Protein AF-A0A1A8ID28-F1 (afdb_monomer)

Foldseek 3Di:
DVVVVVVVVVVVVVVVVVVVVVVVVVVPPVPDDPPPPPPPPPDDPPDPVNVVVVVVCCVPPVPDPVQCVDPPSVVVVPPDPLPADDFPVNVPDPVLVPDDPVVNVVVVVVDDDDDDDPSNVVSCCVQCVVPPVHPCNVRNCPPDCDPVNVVVVVPADPVGHDDD

Secondary structure (DSSP, 8-state):
-HHHHHHHHHHHHHHHHHHHHHHHHT---S------------PPTT-HHHHHHHHHHHHH-TT-HHHHTSTTGGGGTS-----PPP-TTTT--HHHHHS-HHHHHHHHHH--PPPPPHHHHHHHHHHHTTGGGSTHHHHHHTT---HHHHHHHHHS-TTSPPP-

Radius of gyration: 31.82 Å; Cα contacts (8 Å, |Δi|>4): 57; chains: 1; bounding box: 71×74×66 Å

pLDDT: mean 81.67, std 11.26, range [47.94, 94.5]

Structure (mmCIF, N/CA/C/O backbone):
data_AF-A0A1A8ID28-F1
#
_entry.id   AF-A0A1A8ID28-F1
#
loop_
_atom_site.group_PDB
_atom_site.id
_atom_site.type_symbol
_atom_site.label_atom_id
_atom_site.label_alt_id
_atom_site.label_comp_id
_atom_site.label_asym_id
_atom_site.label_entity_id
_atom_site.label_seq_id
_atom_site.pdbx_PDB_ins_code
_atom_site.Cartn_x
_atom_site.Cartn_y
_atom_site.Cartn_z
_atom_site.occupancy
_atom_site.B_iso_or_equiv
_atom_site.auth_seq_id
_atom_site.auth_comp_id
_atom_site.auth_asym_id
_atom_site.auth_atom_id
_atom_site.pdbx_PDB_model_num
ATOM 1 N N . MET A 1 1 ? 44.012 -55.481 8.747 1.00 60.66 1 MET A N 1
ATOM 2 C CA . MET A 1 1 ? 44.288 -54.782 7.467 1.00 60.66 1 MET A CA 1
ATOM 3 C C . MET A 1 1 ? 43.385 -55.210 6.305 1.00 60.66 1 MET A C 1
ATOM 5 O O . MET A 1 1 ? 42.841 -54.332 5.654 1.00 60.66 1 MET A O 1
ATOM 9 N N . VAL A 1 2 ? 43.144 -56.506 6.063 1.00 66.69 2 VAL A N 1
ATOM 10 C CA . VAL A 1 2 ? 42.363 -56.993 4.895 1.00 66.69 2 VAL A CA 1
ATOM 11 C C . VAL A 1 2 ? 40.924 -56.444 4.815 1.00 66.69 2 VAL A C 1
ATOM 13 O O . VAL A 1 2 ? 40.483 -56.016 3.753 1.00 66.69 2 VAL A O 1
ATOM 16 N N . LYS A 1 3 ? 40.202 -56.357 5.943 1.00 66.44 3 LYS A N 1
ATOM 17 C CA . LYS A 1 3 ? 38.827 -55.811 5.979 1.00 66.44 3 LYS A CA 1
ATOM 18 C C . LYS A 1 3 ? 38.744 -54.321 5.612 1.00 66.44 3 LYS A C 1
ATOM 20 O O . LYS A 1 3 ? 37.761 -53.900 5.015 1.00 66.44 3 LYS A O 1
ATOM 25 N N . LEU A 1 4 ? 39.776 -53.536 5.935 1.00 71.00 4 LEU A N 1
ATOM 26 C CA . LEU A 1 4 ? 39.816 -52.101 5.633 1.00 71.00 4 LEU A CA 1
ATOM 27 C C . LEU A 1 4 ? 40.000 -51.861 4.129 1.00 71.00 4 LEU A C 1
ATOM 29 O O . LEU A 1 4 ? 39.306 -51.033 3.549 1.00 71.00 4 LEU A O 1
ATOM 33 N N . LEU A 1 5 ? 40.869 -52.644 3.483 1.00 70.88 5 LEU A N 1
ATOM 34 C CA . LEU A 1 5 ? 41.071 -52.586 2.033 1.00 70.88 5 LEU A CA 1
ATOM 35 C C . LEU A 1 5 ? 39.803 -52.993 1.264 1.00 70.88 5 LEU A C 1
ATOM 37 O O . LEU A 1 5 ? 39.441 -52.329 0.294 1.00 70.88 5 LEU A O 1
ATOM 41 N N . GLN A 1 6 ? 39.071 -54.006 1.742 1.00 74.06 6 GLN A N 1
ATOM 42 C CA . GLN A 1 6 ? 37.797 -54.418 1.141 1.00 74.06 6 GLN A CA 1
ATOM 43 C C . GLN A 1 6 ? 36.710 -53.331 1.258 1.00 74.06 6 GLN A C 1
ATOM 45 O O . GLN A 1 6 ? 35.950 -53.093 0.315 1.00 74.06 6 GLN A O 1
ATOM 50 N N . LEU A 1 7 ? 36.646 -52.630 2.395 1.00 73.81 7 LEU A N 1
ATOM 51 C CA . LEU A 1 7 ? 35.721 -51.508 2.601 1.00 73.81 7 LEU A CA 1
ATOM 52 C C . LEU A 1 7 ? 36.054 -50.311 1.698 1.00 73.81 7 LEU A C 1
ATOM 54 O O . LEU A 1 7 ? 35.156 -49.703 1.120 1.00 73.81 7 LEU A O 1
ATOM 58 N N . ILE A 1 8 ? 37.338 -50.004 1.511 1.00 76.25 8 ILE A N 1
ATOM 59 C CA . ILE A 1 8 ? 37.767 -48.923 0.611 1.00 76.25 8 ILE A CA 1
ATOM 60 C C . ILE A 1 8 ? 37.445 -49.273 -0.850 1.00 76.25 8 ILE A C 1
ATOM 62 O O . ILE A 1 8 ? 36.906 -48.436 -1.577 1.00 76.25 8 ILE A O 1
ATOM 66 N N . ALA A 1 9 ? 37.703 -50.515 -1.272 1.00 73.88 9 ALA A N 1
ATOM 67 C CA . ALA A 1 9 ? 37.413 -50.971 -2.632 1.00 73.88 9 ALA A CA 1
ATOM 68 C C . ALA A 1 9 ? 35.909 -50.913 -2.958 1.00 73.88 9 ALA A C 1
ATOM 70 O O . ALA A 1 9 ? 35.511 -50.415 -4.013 1.00 73.88 9 ALA A O 1
ATOM 71 N N . THR A 1 10 ? 35.059 -51.352 -2.026 1.00 81.12 10 THR A N 1
ATOM 72 C CA . THR A 1 10 ? 33.596 -51.314 -2.196 1.00 81.12 10 THR A CA 1
ATOM 73 C C . THR A 1 10 ? 33.050 -49.884 -2.205 1.00 81.12 10 THR A C 1
ATOM 75 O O . THR A 1 10 ? 32.213 -49.558 -3.052 1.00 81.12 10 THR A O 1
ATOM 78 N N . ALA A 1 11 ? 33.572 -48.996 -1.353 1.00 76.75 11 ALA A N 1
ATOM 79 C CA . ALA A 1 11 ? 33.211 -47.577 -1.357 1.00 76.75 11 ALA A CA 1
ATOM 80 C C . ALA A 1 11 ? 33.608 -46.875 -2.669 1.00 76.75 11 ALA A C 1
ATOM 82 O O . ALA A 1 11 ? 32.845 -46.062 -3.201 1.00 76.75 11 ALA A O 1
ATOM 83 N N . TRP A 1 12 ? 34.774 -47.212 -3.230 1.00 77.25 12 TRP A N 1
ATOM 84 C CA . TRP A 1 12 ? 35.214 -46.679 -4.520 1.00 77.25 12 TRP A CA 1
ATOM 85 C C . TRP A 1 12 ? 34.333 -47.174 -5.674 1.00 77.25 12 TRP A C 1
ATOM 87 O O . TRP A 1 12 ? 33.898 -46.382 -6.515 1.00 77.25 12 TRP A O 1
ATOM 97 N N . GLN A 1 13 ? 33.977 -48.459 -5.670 1.00 79.19 13 GLN A N 1
ATOM 98 C CA . GLN A 1 13 ? 33.095 -49.037 -6.681 1.00 79.19 13 GLN A CA 1
ATOM 99 C C . GLN A 1 13 ? 31.681 -48.434 -6.625 1.00 79.19 13 GLN A C 1
ATOM 101 O O . GLN A 1 13 ? 31.085 -48.168 -7.672 1.00 79.19 13 GLN A O 1
ATOM 106 N N . ALA A 1 14 ? 31.159 -48.152 -5.427 1.00 80.38 14 ALA A N 1
ATOM 107 C CA . ALA A 1 14 ? 29.883 -47.461 -5.247 1.00 80.38 14 ALA A CA 1
ATOM 108 C C . ALA A 1 14 ? 29.930 -46.008 -5.759 1.00 80.38 14 ALA A C 1
ATOM 110 O O . ALA A 1 14 ? 29.038 -45.594 -6.503 1.00 80.38 14 ALA A O 1
ATOM 111 N N . LYS A 1 15 ? 30.997 -45.253 -5.447 1.00 79.12 15 LYS A N 1
ATOM 112 C CA . LYS A 1 15 ? 31.209 -43.892 -5.982 1.00 79.12 15 LYS A CA 1
ATOM 113 C C . LYS A 1 15 ? 31.273 -43.874 -7.510 1.00 79.12 15 LYS A C 1
ATOM 115 O O . LYS A 1 15 ? 30.642 -43.024 -8.132 1.00 79.12 15 LYS A O 1
ATOM 120 N N . SER A 1 16 ? 31.995 -44.819 -8.109 1.00 79.19 16 SER A N 1
ATOM 121 C CA . SER A 1 16 ? 32.148 -44.909 -9.566 1.00 79.19 16 SER A CA 1
ATOM 122 C C . SER A 1 16 ? 30.817 -45.217 -10.266 1.00 79.19 16 SER A C 1
ATOM 124 O O . SER A 1 16 ? 30.461 -44.577 -11.257 1.00 79.19 16 SER A O 1
ATOM 126 N N . LYS A 1 17 ? 30.014 -46.130 -9.697 1.00 80.75 17 LYS A N 1
ATOM 127 C CA . LYS A 1 17 ? 28.665 -46.442 -10.198 1.00 80.75 17 LYS A CA 1
ATOM 128 C C . LYS A 1 17 ? 27.711 -45.250 -10.079 1.00 80.75 17 LYS A C 1
ATOM 130 O O . LYS A 1 17 ? 26.986 -44.981 -11.033 1.00 80.75 17 LYS A O 1
ATOM 135 N N . LYS A 1 18 ? 27.751 -44.511 -8.962 1.00 79.00 18 LYS A N 1
ATOM 136 C CA . LYS A 1 18 ? 26.951 -43.290 -8.777 1.00 79.00 18 LYS A CA 1
ATOM 137 C C . LYS A 1 18 ? 27.320 -42.218 -9.804 1.00 79.00 18 LYS A C 1
ATOM 139 O O . LYS A 1 18 ? 26.438 -41.713 -10.480 1.00 79.00 18 LYS A O 1
ATOM 144 N N . LEU A 1 19 ? 28.613 -41.948 -10.002 1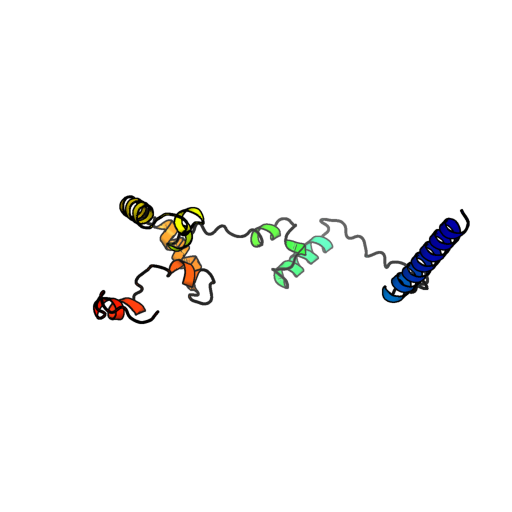.00 75.25 19 LEU A N 1
ATOM 145 C CA . LEU A 1 19 ? 29.076 -40.964 -10.988 1.00 75.25 19 LEU A CA 1
ATOM 146 C C . LEU A 1 19 ? 28.613 -41.314 -12.414 1.00 75.25 19 LEU A C 1
ATOM 148 O O . LEU A 1 19 ? 28.280 -40.433 -13.202 1.00 75.25 19 LEU A O 1
ATOM 152 N N . LYS A 1 20 ? 28.585 -42.609 -12.755 1.00 75.56 20 LYS A N 1
ATOM 153 C CA . LYS A 1 20 ? 28.098 -43.085 -14.056 1.00 75.56 20 LYS A CA 1
ATOM 154 C C . LYS A 1 20 ? 26.581 -42.913 -14.205 1.00 75.56 20 LYS A C 1
ATOM 156 O O . LYS A 1 20 ? 26.132 -42.568 -15.294 1.00 75.56 20 LYS A O 1
ATOM 161 N N . LEU A 1 21 ? 25.818 -43.122 -13.130 1.00 73.38 21 LEU A N 1
ATOM 162 C CA . LEU A 1 21 ? 24.371 -42.904 -13.100 1.00 73.38 21 LEU A CA 1
ATOM 163 C C . LEU A 1 21 ? 24.027 -41.410 -13.178 1.00 73.38 21 LEU A C 1
ATOM 165 O O . LEU A 1 21 ? 23.214 -41.034 -14.013 1.00 73.38 21 LEU A O 1
ATOM 169 N N . ASP A 1 22 ? 24.699 -40.565 -12.391 1.00 74.31 22 ASP A N 1
ATOM 170 C CA . ASP A 1 22 ? 24.498 -39.109 -12.385 1.00 74.31 22 ASP A CA 1
ATOM 171 C C . ASP A 1 22 ? 24.751 -38.526 -13.793 1.00 74.31 22 ASP A C 1
ATOM 173 O O . ASP A 1 22 ? 23.920 -37.796 -14.328 1.00 74.31 22 ASP A O 1
ATOM 177 N N . ARG A 1 23 ? 25.820 -38.970 -14.478 1.00 69.19 23 ARG A N 1
ATOM 178 C CA . ARG A 1 23 ? 26.094 -38.603 -15.885 1.00 69.19 23 ARG A CA 1
ATOM 179 C C . ARG A 1 23 ? 25.022 -39.074 -16.874 1.00 69.19 23 ARG A C 1
ATOM 181 O O . ARG A 1 23 ? 24.877 -38.462 -17.928 1.00 69.19 23 ARG A O 1
ATOM 188 N N . SER A 1 24 ? 24.313 -40.160 -16.570 1.00 68.88 24 SER A N 1
ATOM 189 C CA . SER A 1 24 ? 23.232 -40.684 -17.414 1.00 68.88 24 SER A CA 1
ATOM 190 C C . SER A 1 24 ? 21.897 -39.981 -17.154 1.00 68.88 24 SER A C 1
ATOM 192 O O . SER A 1 24 ? 21.100 -39.857 -18.080 1.00 68.88 24 SER A O 1
ATOM 194 N N . ILE A 1 25 ? 21.650 -39.531 -15.918 1.00 70.31 25 ILE A N 1
ATOM 195 C CA . ILE A 1 25 ? 20.435 -38.804 -15.518 1.00 70.31 25 ILE A CA 1
ATOM 196 C C . ILE A 1 25 ? 20.460 -37.365 -16.047 1.00 70.31 25 ILE A C 1
ATOM 198 O O . ILE A 1 25 ? 19.424 -36.859 -16.471 1.00 70.31 25 ILE A O 1
ATOM 202 N N . ASP A 1 26 ? 21.636 -36.734 -16.116 1.00 63.88 26 ASP A N 1
ATOM 203 C CA . ASP A 1 26 ? 21.790 -35.360 -16.616 1.00 63.88 26 ASP A CA 1
ATOM 204 C C . ASP A 1 26 ? 21.468 -35.186 -18.115 1.00 63.88 26 ASP A C 1
ATOM 206 O O . ASP A 1 26 ? 21.557 -34.071 -18.636 1.00 63.88 26 ASP A O 1
ATOM 210 N N . GLY A 1 27 ? 21.117 -36.259 -18.840 1.00 57.75 27 GLY A N 1
ATOM 211 C CA . GLY A 1 27 ? 20.628 -36.206 -20.226 1.00 57.75 27 GLY A CA 1
ATOM 212 C C . GLY A 1 27 ? 21.618 -35.627 -21.247 1.00 57.75 27 GLY A C 1
ATOM 213 O O . GLY A 1 27 ? 21.315 -35.556 -22.435 1.00 57.75 27 GLY A O 1
ATOM 214 N N . ARG A 1 28 ? 22.821 -35.228 -20.819 1.00 57.94 28 ARG A N 1
ATOM 215 C CA . ARG A 1 28 ? 23.918 -34.806 -21.688 1.00 57.94 28 ARG A CA 1
ATOM 216 C C . ARG A 1 28 ? 24.732 -36.029 -22.066 1.00 57.94 28 ARG A C 1
ATOM 218 O O . ARG A 1 28 ? 25.839 -36.236 -21.574 1.00 57.94 28 ARG A O 1
ATOM 225 N N . THR A 1 29 ? 24.205 -36.820 -22.991 1.00 53.25 29 THR A N 1
ATOM 226 C CA . THR A 1 29 ? 25.065 -37.615 -23.868 1.00 53.25 29 THR A CA 1
ATOM 227 C C . THR A 1 29 ? 26.049 -36.657 -24.532 1.00 53.25 29 THR A C 1
ATOM 229 O O . THR A 1 29 ? 25.673 -35.850 -25.384 1.00 53.25 29 THR A O 1
ATOM 232 N N . THR A 1 30 ? 27.311 -36.698 -24.105 1.00 55.84 30 THR A N 1
ATOM 233 C CA . THR A 1 30 ? 28.431 -36.027 -24.771 1.00 55.84 30 THR A CA 1
ATOM 234 C C . THR A 1 30 ? 28.752 -36.786 -26.053 1.00 55.84 30 THR A C 1
ATOM 236 O O . THR A 1 30 ? 29.785 -37.431 -26.159 1.00 55.84 30 THR A O 1
ATOM 239 N N . ASP A 1 31 ? 27.815 -36.746 -26.989 1.00 53.00 31 ASP A N 1
ATOM 240 C CA . ASP A 1 31 ? 28.009 -37.111 -28.389 1.00 53.00 31 ASP A CA 1
ATOM 241 C C . ASP A 1 31 ? 27.424 -35.991 -29.263 1.00 53.00 31 ASP A C 1
ATOM 243 O O . ASP A 1 31 ? 26.787 -36.187 -30.295 1.00 53.00 31 ASP A O 1
ATOM 247 N N . SER A 1 32 ? 27.608 -34.747 -28.813 1.00 49.75 32 SER A N 1
ATOM 248 C CA . SER A 1 32 ? 27.457 -33.595 -29.681 1.00 49.75 32 SER A CA 1
ATOM 249 C C . SER A 1 32 ? 28.766 -33.418 -30.443 1.00 49.75 32 SER A C 1
ATOM 251 O O . SER A 1 32 ? 29.780 -32.978 -29.901 1.00 49.75 32 SER A O 1
ATOM 253 N N . LYS A 1 33 ? 28.728 -33.716 -31.750 1.00 53.78 33 LYS A N 1
ATOM 254 C CA . LYS A 1 33 ? 29.626 -33.082 -32.732 1.00 53.78 33 LYS A CA 1
ATOM 255 C C . LYS A 1 33 ? 29.756 -31.600 -32.357 1.00 53.78 33 LYS A C 1
ATOM 257 O O . LYS A 1 33 ? 28.737 -31.042 -31.942 1.00 53.78 33 LYS A O 1
ATOM 262 N N . PRO A 1 34 ? 30.930 -30.952 -32.490 1.00 47.94 34 PRO A N 1
ATOM 263 C CA . PRO A 1 34 ? 31.078 -29.552 -32.119 1.00 47.94 34 PRO A CA 1
ATOM 264 C C . PRO A 1 34 ? 30.037 -28.752 -32.895 1.00 47.94 34 PRO A C 1
ATOM 266 O O . PRO A 1 34 ? 30.168 -28.520 -34.098 1.00 47.94 34 PRO A O 1
ATOM 269 N N . VAL A 1 35 ? 28.952 -28.392 -32.210 1.00 48.72 35 VAL A N 1
ATOM 270 C CA . VAL A 1 35 ? 27.974 -27.454 -32.723 1.00 48.72 35 VAL A CA 1
ATOM 271 C C . VAL A 1 35 ? 28.802 -26.199 -32.866 1.00 48.72 35 VAL A C 1
ATOM 273 O O . VAL A 1 35 ? 29.243 -25.647 -31.859 1.00 48.72 35 VAL A O 1
ATOM 276 N N . LYS A 1 36 ? 29.111 -25.816 -34.112 1.00 57.06 36 LYS A N 1
ATOM 277 C CA . LYS A 1 36 ? 29.623 -24.483 -34.414 1.00 57.06 36 LYS A CA 1
ATOM 278 C C . LYS A 1 36 ? 28.659 -23.562 -33.692 1.00 57.06 36 LYS A C 1
ATOM 280 O O . LYS A 1 36 ? 27.502 -23.474 -34.104 1.00 57.06 36 LYS A O 1
ATOM 285 N N . SER A 1 37 ? 29.078 -23.005 -32.556 1.00 60.69 37 SER A N 1
ATOM 286 C CA . SER A 1 37 ? 28.254 -22.047 -31.850 1.00 60.69 37 SER A CA 1
ATOM 287 C C . SER A 1 37 ? 27.948 -21.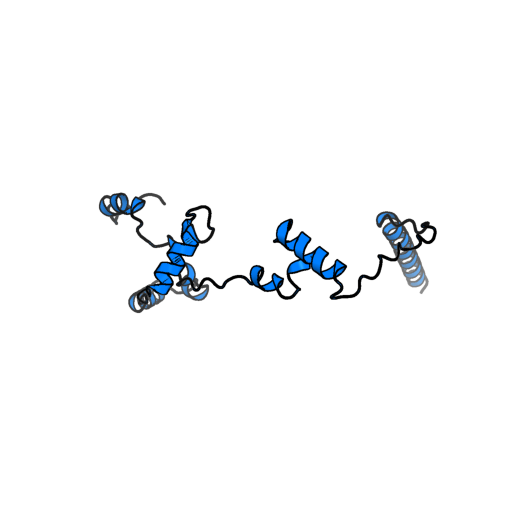005 -32.904 1.00 60.69 37 SER A C 1
ATOM 289 O O . SER A 1 37 ? 28.861 -20.480 -33.546 1.00 60.69 37 SER A O 1
ATOM 291 N N . LEU A 1 38 ? 26.662 -20.824 -33.206 1.00 58.47 38 LEU A N 1
ATOM 292 C CA . LEU A 1 38 ? 26.261 -19.716 -34.045 1.00 58.47 38 LEU A CA 1
ATOM 293 C C . LEU A 1 38 ? 26.796 -18.507 -33.295 1.00 58.47 38 LEU A C 1
ATOM 295 O O . LEU A 1 38 ? 26.322 -18.190 -32.205 1.00 58.47 38 LEU A O 1
ATOM 299 N N . LEU A 1 39 ? 27.890 -17.947 -33.807 1.00 66.12 39 LEU A N 1
ATOM 300 C CA . LEU A 1 39 ? 28.490 -16.736 -33.295 1.00 66.12 39 LEU A CA 1
ATOM 301 C C . LEU A 1 39 ? 27.403 -15.697 -33.493 1.00 66.12 39 LEU A C 1
ATOM 303 O O . LEU A 1 39 ? 27.235 -15.175 -34.594 1.00 66.12 39 LEU A O 1
ATOM 307 N N . CYS A 1 40 ? 26.596 -15.491 -32.449 1.00 63.06 40 CYS A N 1
ATOM 308 C CA . CYS A 1 40 ? 25.580 -14.461 -32.437 1.00 63.06 40 CYS A CA 1
ATOM 309 C C . CYS A 1 40 ? 26.287 -13.189 -32.900 1.00 63.06 40 CYS A C 1
ATOM 311 O O . CYS A 1 40 ? 27.305 -12.832 -32.288 1.00 63.06 40 CYS A O 1
ATOM 313 N N . PRO A 1 41 ? 25.824 -12.556 -33.993 1.00 69.56 41 PRO A N 1
ATOM 314 C CA . PRO A 1 41 ? 26.481 -11.382 -34.530 1.00 69.56 41 PRO A CA 1
ATOM 315 C C . PRO A 1 41 ? 26.722 -10.398 -33.395 1.00 69.56 41 PRO A C 1
ATOM 317 O O . PRO A 1 41 ? 25.793 -10.018 -32.676 1.00 69.56 41 PRO A O 1
ATOM 320 N N . ARG A 1 42 ? 27.989 -10.045 -33.165 1.00 75.12 42 ARG A N 1
ATOM 321 C CA . ARG A 1 42 ? 28.344 -9.181 -32.045 1.00 75.12 42 ARG A CA 1
ATOM 322 C C . ARG A 1 42 ? 27.919 -7.763 -32.393 1.00 75.12 42 ARG A C 1
ATOM 324 O O . ARG A 1 42 ? 28.656 -7.020 -33.034 1.00 75.12 42 ARG A O 1
ATOM 331 N N . VAL A 1 43 ? 26.709 -7.397 -31.988 1.00 82.62 43 VAL A N 1
ATOM 332 C CA . VAL A 1 43 ? 26.197 -6.042 -32.176 1.00 82.62 43 VAL A CA 1
ATOM 333 C C . VAL A 1 43 ? 27.007 -5.094 -31.293 1.00 82.62 43 VAL A C 1
ATOM 335 O O . VAL A 1 43 ? 27.120 -5.289 -30.081 1.00 82.62 43 VAL A O 1
ATOM 338 N N . LYS A 1 44 ? 27.588 -4.053 -31.899 1.00 85.06 44 LYS A N 1
ATOM 339 C CA . LYS A 1 44 ? 28.297 -3.009 -31.152 1.00 85.06 44 LYS A CA 1
ATOM 340 C C . LYS A 1 44 ? 27.298 -2.245 -30.279 1.00 85.06 44 LYS A C 1
ATOM 342 O O . LYS A 1 44 ? 26.269 -1.774 -30.772 1.00 85.06 44 LYS A O 1
ATOM 347 N N . LYS A 1 45 ? 27.613 -2.107 -28.988 1.00 82.75 45 LYS A N 1
ATOM 348 C CA . LYS A 1 45 ? 26.843 -1.292 -28.038 1.00 82.75 45 LYS A CA 1
ATOM 349 C C . LYS A 1 45 ? 26.744 0.143 -28.569 1.00 82.75 45 LYS A C 1
ATOM 351 O O . LYS A 1 45 ? 27.763 0.719 -28.931 1.00 82.75 45 LYS A O 1
ATOM 356 N N . GLY A 1 46 ? 25.530 0.691 -28.623 1.00 81.81 46 GLY A N 1
ATOM 357 C CA . GLY A 1 46 ? 25.271 2.049 -29.122 1.00 81.81 46 GLY A CA 1
ATOM 358 C C . GLY A 1 46 ? 25.189 2.193 -30.646 1.00 81.81 46 GLY A C 1
ATOM 359 O O . GLY A 1 46 ? 25.018 3.305 -31.126 1.00 81.81 46 GLY A O 1
ATOM 360 N N . SER A 1 47 ? 25.286 1.099 -31.410 1.00 88.38 47 SER A N 1
ATOM 361 C CA . SER A 1 47 ? 24.952 1.128 -32.842 1.00 88.38 47 SER A CA 1
ATOM 362 C C . SER A 1 47 ? 23.465 1.417 -33.072 1.00 88.38 47 SER A C 1
ATOM 364 O O . SER A 1 47 ? 22.631 1.141 -32.212 1.00 88.38 47 SER A O 1
ATOM 366 N N . GLU A 1 48 ? 23.113 1.890 -34.266 1.00 90.88 48 GLU A N 1
ATOM 367 C CA . GLU A 1 48 ? 21.716 2.144 -34.644 1.00 90.88 48 GLU A CA 1
ATOM 368 C C . GLU A 1 48 ? 20.836 0.896 -34.477 1.00 90.88 48 GLU A C 1
ATOM 370 O O . GLU A 1 48 ? 19.779 0.928 -33.852 1.00 90.88 48 GLU A O 1
ATOM 375 N N . THR A 1 49 ? 21.332 -0.257 -34.929 1.00 88.56 49 THR A N 1
ATOM 376 C CA . THR A 1 49 ? 20.675 -1.558 -34.739 1.00 88.56 49 THR A CA 1
ATOM 377 C C . THR A 1 49 ? 20.490 -1.927 -33.269 1.00 88.56 49 THR A C 1
ATOM 379 O O . THR A 1 49 ? 19.487 -2.543 -32.914 1.00 88.56 49 THR A O 1
ATOM 382 N N . TYR A 1 50 ? 21.443 -1.551 -32.410 1.00 89.06 50 TYR A N 1
ATOM 383 C CA . TYR A 1 50 ? 21.359 -1.783 -30.970 1.00 89.06 50 TYR A CA 1
ATOM 384 C C . TYR A 1 50 ? 20.253 -0.927 -30.350 1.00 89.06 50 TYR A C 1
ATOM 386 O O . TYR A 1 50 ? 19.403 -1.464 -29.648 1.00 89.06 50 TYR A O 1
ATOM 394 N N . ASN A 1 51 ? 20.219 0.376 -30.637 1.00 89.62 51 ASN A N 1
ATOM 395 C CA . ASN A 1 51 ? 19.209 1.280 -30.075 1.00 89.62 51 ASN A CA 1
ATOM 396 C C . ASN A 1 51 ? 17.805 0.923 -30.580 1.00 89.62 51 ASN A C 1
ATOM 398 O O . ASN A 1 51 ? 16.897 0.737 -29.771 1.00 89.62 51 ASN A O 1
ATOM 402 N N . ARG A 1 52 ? 17.659 0.665 -31.887 1.00 91.75 52 ARG A N 1
ATOM 403 C CA . ARG A 1 52 ? 16.392 0.234 -32.493 1.00 91.75 52 ARG A CA 1
ATOM 404 C C . ARG A 1 52 ? 15.830 -1.035 -31.850 1.00 91.75 52 ARG A C 1
ATOM 406 O O . ARG A 1 52 ? 14.615 -1.152 -31.708 1.00 91.75 52 ARG A O 1
ATOM 413 N N . PHE A 1 53 ? 16.685 -1.983 -31.461 1.00 91.00 53 PHE A N 1
ATOM 414 C CA . PHE A 1 53 ? 16.249 -3.180 -30.740 1.00 91.00 53 PHE A CA 1
ATOM 415 C C . PHE A 1 53 ? 15.624 -2.824 -29.386 1.00 91.00 53 PHE A C 1
ATOM 417 O O . PHE A 1 53 ? 14.519 -3.278 -29.101 1.00 91.00 53 PHE A O 1
ATOM 424 N N . PHE A 1 54 ? 16.283 -1.989 -28.576 1.00 91.12 54 PHE A N 1
ATOM 425 C CA . PHE A 1 54 ? 15.742 -1.584 -27.273 1.00 91.12 54 PHE A CA 1
ATOM 426 C C . PHE A 1 54 ? 14.508 -0.680 -27.398 1.00 91.12 54 PHE A C 1
ATOM 428 O O . PHE A 1 54 ? 13.586 -0.828 -26.600 1.00 91.12 54 PHE A O 1
ATOM 435 N N . ASP A 1 55 ? 14.424 0.160 -28.431 1.00 91.44 55 ASP A N 1
ATOM 436 C CA . ASP A 1 55 ? 13.226 0.959 -28.727 1.00 91.44 55 ASP A CA 1
ATOM 437 C C . ASP A 1 55 ? 12.039 0.104 -29.177 1.00 91.44 55 ASP A C 1
ATOM 439 O O . ASP A 1 55 ? 10.893 0.356 -28.803 1.00 91.44 55 ASP A O 1
ATOM 443 N N . ALA A 1 56 ? 12.286 -0.930 -29.981 1.00 92.81 56 ALA A N 1
ATOM 444 C CA . ALA A 1 56 ? 11.249 -1.895 -30.327 1.00 92.81 56 ALA A CA 1
ATOM 445 C C . ALA A 1 56 ? 10.818 -2.695 -29.090 1.00 92.81 56 ALA A C 1
ATOM 447 O O . ALA A 1 56 ? 9.634 -2.978 -28.902 1.00 92.81 56 ALA A O 1
ATOM 448 N N . LEU A 1 57 ? 11.772 -3.049 -28.234 1.00 92.31 57 LEU A N 1
ATOM 449 C CA . LEU A 1 57 ? 11.531 -3.853 -27.048 1.00 92.31 57 LEU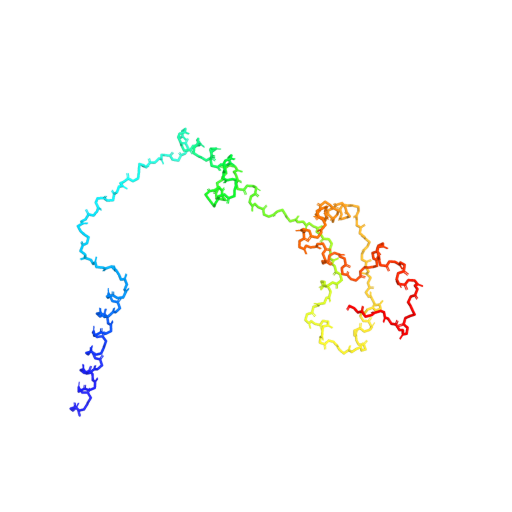 A CA 1
ATOM 450 C C . LEU A 1 57 ? 10.794 -3.063 -25.956 1.00 92.31 57 LEU A C 1
ATOM 452 O O . LEU A 1 57 ? 9.920 -3.636 -25.317 1.00 92.31 57 LEU A O 1
ATOM 456 N N . SER A 1 58 ? 11.044 -1.761 -25.796 1.00 91.81 58 SER A N 1
ATOM 457 C CA . SER A 1 58 ? 10.286 -0.896 -24.878 1.00 91.81 58 SER A CA 1
ATOM 458 C C . SER A 1 58 ? 8.830 -0.707 -25.312 1.00 91.81 58 SER A C 1
ATOM 460 O O . SER A 1 58 ? 7.935 -0.771 -24.475 1.00 91.81 58 SER A O 1
ATOM 462 N N . LYS A 1 59 ? 8.568 -0.567 -26.618 1.00 91.69 59 LYS A N 1
ATOM 463 C CA . LYS A 1 59 ? 7.206 -0.405 -27.158 1.00 91.69 59 LYS A CA 1
ATOM 464 C C . LYS A 1 59 ? 6.364 -1.676 -27.062 1.00 91.69 59 LYS A C 1
ATOM 466 O O . LYS A 1 59 ? 5.190 -1.606 -26.718 1.00 91.69 59 LYS A O 1
ATOM 471 N N . ASN A 1 60 ? 6.952 -2.828 -27.383 1.00 93.69 60 ASN A N 1
ATOM 472 C CA . ASN A 1 60 ? 6.211 -4.091 -27.462 1.00 93.69 60 ASN A CA 1
ATOM 473 C C . ASN A 1 60 ? 6.238 -4.879 -26.143 1.00 93.69 60 ASN A C 1
ATOM 475 O O . ASN A 1 60 ? 5.267 -5.549 -25.799 1.00 93.69 60 ASN A O 1
ATOM 479 N N . CYS A 1 61 ? 7.343 -4.796 -25.397 1.00 89.56 61 CYS A N 1
ATOM 480 C CA . CYS A 1 61 ? 7.603 -5.577 -24.187 1.00 89.56 61 CYS A CA 1
ATOM 481 C C . CYS A 1 61 ? 8.151 -4.683 -23.053 1.00 89.56 61 CYS A C 1
ATOM 483 O O . CYS A 1 61 ? 9.266 -4.916 -22.570 1.00 89.56 61 CYS A O 1
ATOM 485 N N . PRO A 1 62 ? 7.376 -3.693 -22.570 1.00 85.62 62 PRO A N 1
ATOM 486 C CA . PRO A 1 62 ? 7.856 -2.672 -21.631 1.00 85.62 62 PRO A CA 1
ATOM 487 C C . PRO A 1 62 ? 8.358 -3.232 -20.293 1.00 85.62 62 PRO A C 1
ATOM 489 O O . PRO A 1 62 ? 9.133 -2.582 -19.612 1.00 85.62 62 PRO A O 1
ATOM 492 N N . LYS A 1 63 ? 7.962 -4.455 -19.912 1.00 86.25 63 LYS A N 1
ATOM 493 C CA . LYS A 1 63 ? 8.392 -5.127 -18.669 1.00 86.25 63 LYS A CA 1
ATOM 494 C C . LYS A 1 63 ? 9.556 -6.109 -18.858 1.00 86.25 63 LYS A C 1
ATOM 496 O O . LYS A 1 63 ? 9.801 -6.945 -17.991 1.00 86.25 63 LYS A O 1
ATOM 501 N N . SER A 1 64 ? 10.245 -6.072 -19.996 1.00 90.12 64 SER A N 1
ATOM 502 C CA . SER A 1 64 ? 11.350 -6.992 -20.267 1.00 90.12 64 SER A CA 1
ATOM 503 C C . SER A 1 64 ? 12.552 -6.737 -19.352 1.00 90.12 64 SER A C 1
ATOM 505 O O . SER A 1 64 ? 13.011 -5.603 -19.214 1.00 90.12 64 SER A O 1
ATOM 507 N N . ALA A 1 65 ? 13.127 -7.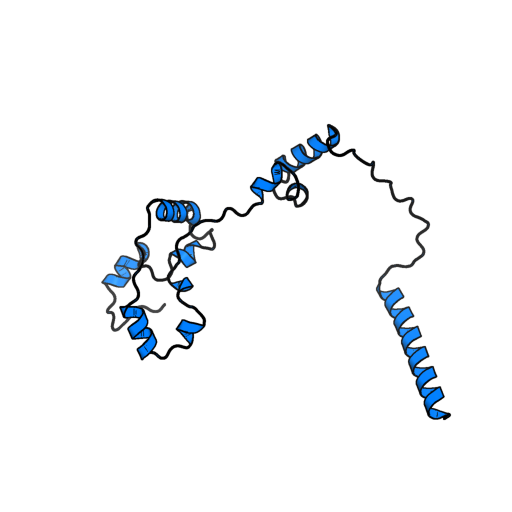810 -18.800 1.00 88.81 65 ALA A N 1
ATOM 508 C CA . ALA A 1 65 ? 14.313 -7.745 -17.942 1.00 88.81 65 ALA A CA 1
ATOM 509 C C . ALA A 1 65 ? 15.521 -7.082 -18.633 1.00 88.81 65 ALA A C 1
ATOM 511 O O . ALA A 1 65 ? 16.356 -6.468 -17.974 1.00 88.81 65 ALA A O 1
ATOM 512 N N . ALA A 1 66 ? 15.594 -7.144 -19.968 1.00 88.56 66 ALA A N 1
ATOM 513 C CA . ALA A 1 66 ? 16.664 -6.514 -20.741 1.00 88.56 66 ALA A CA 1
ATOM 514 C C . ALA A 1 66 ? 16.685 -4.975 -20.618 1.00 88.56 66 ALA A C 1
ATOM 516 O O . ALA A 1 66 ? 17.742 -4.369 -20.788 1.00 88.56 66 ALA A O 1
ATOM 517 N N . LEU A 1 67 ? 15.547 -4.341 -20.307 1.00 91.38 67 LEU A N 1
ATOM 518 C CA . LEU A 1 67 ? 15.442 -2.886 -20.129 1.00 91.38 67 LEU A CA 1
ATOM 519 C C . LEU A 1 67 ? 15.855 -2.430 -18.724 1.00 91.38 67 LEU A C 1
ATOM 521 O O . LEU A 1 67 ? 16.271 -1.286 -18.553 1.00 91.38 67 LEU A O 1
ATOM 525 N N . MET A 1 68 ? 15.795 -3.321 -17.728 1.00 89.94 68 MET A N 1
ATOM 526 C CA . MET A 1 68 ? 16.026 -2.983 -16.317 1.00 89.94 68 MET A CA 1
ATOM 527 C C . MET A 1 68 ? 17.429 -2.439 -16.041 1.00 89.94 68 MET A C 1
ATOM 529 O O . MET A 1 68 ? 17.604 -1.613 -15.155 1.00 89.94 68 MET A O 1
ATOM 533 N N . ALA A 1 69 ? 18.437 -2.898 -16.783 1.00 85.56 69 ALA A N 1
ATOM 534 C CA . ALA A 1 69 ? 19.832 -2.515 -16.570 1.00 85.56 69 ALA A CA 1
ATOM 535 C C . ALA A 1 69 ? 20.304 -1.387 -17.507 1.00 85.56 69 ALA A C 1
ATOM 537 O O . ALA A 1 69 ? 21.505 -1.110 -17.579 1.00 85.56 69 ALA A O 1
ATOM 538 N N . ARG A 1 70 ? 19.401 -0.774 -18.290 1.00 85.25 70 ARG A N 1
ATOM 539 C CA . ARG A 1 70 ? 19.784 0.097 -19.407 1.00 85.25 70 ARG A CA 1
ATOM 540 C C . ARG A 1 70 ? 19.215 1.505 -19.284 1.00 85.25 70 ARG A C 1
ATOM 542 O O . ARG A 1 70 ? 18.010 1.696 -19.199 1.00 85.25 70 ARG A O 1
ATOM 549 N N . GLU A 1 71 ? 20.092 2.501 -19.357 1.00 83.81 71 GLU A N 1
ATOM 550 C CA . GLU A 1 71 ? 19.718 3.905 -19.546 1.00 83.81 71 GLU A CA 1
ATOM 551 C C . GLU A 1 71 ? 19.196 4.142 -20.975 1.00 83.81 71 GLU A C 1
ATOM 553 O O . GLU A 1 71 ? 19.836 3.653 -21.914 1.00 83.81 71 GLU A O 1
ATOM 558 N N . PRO A 1 72 ? 18.05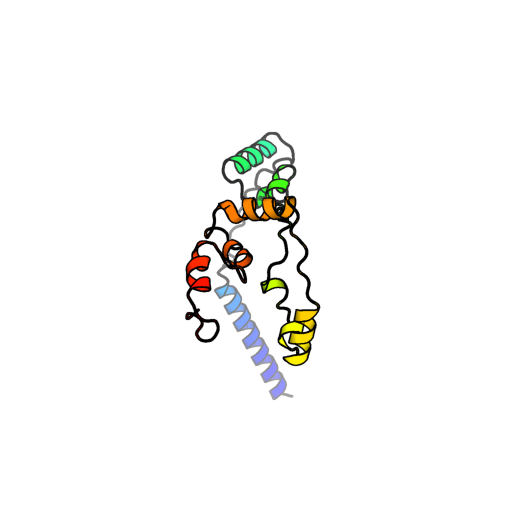7 4.844 -21.172 1.00 83.69 72 PRO A N 1
ATOM 559 C CA . PRO A 1 72 ? 17.210 5.542 -20.184 1.00 83.69 72 PRO A CA 1
ATOM 560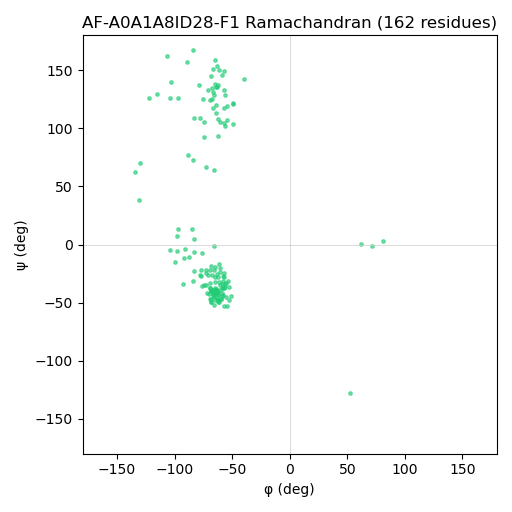 C C . PRO A 1 72 ? 16.054 4.716 -19.573 1.00 83.69 72 PRO A C 1
ATOM 562 O O . PRO A 1 72 ? 15.356 5.213 -18.690 1.00 83.69 72 PRO A O 1
ATOM 565 N N . TYR A 1 73 ? 15.840 3.476 -20.018 1.00 88.44 73 TYR A N 1
ATOM 566 C CA . TYR A 1 73 ? 14.629 2.690 -19.729 1.00 88.44 73 TYR A CA 1
ATOM 567 C C . TYR A 1 73 ? 14.495 2.207 -18.278 1.00 88.44 73 TYR A C 1
ATOM 569 O O . TYR A 1 73 ? 13.380 2.013 -17.798 1.00 88.44 73 TYR A O 1
ATOM 577 N N . TYR A 1 74 ? 15.603 2.038 -17.551 1.00 87.69 74 TYR A N 1
ATOM 578 C CA . TYR A 1 74 ? 15.578 1.506 -16.181 1.00 87.69 74 TYR A CA 1
ATOM 579 C C . TYR A 1 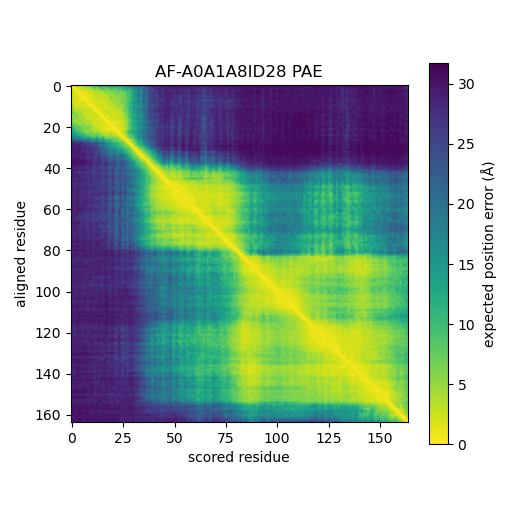74 ? 14.701 2.319 -15.214 1.00 87.69 74 TYR A C 1
ATOM 581 O O . TYR A 1 74 ? 14.213 1.770 -14.227 1.00 87.69 74 TYR A O 1
ATOM 589 N N . LYS A 1 75 ? 14.467 3.611 -15.493 1.00 84.75 75 LYS A N 1
ATOM 590 C CA . LYS A 1 75 ? 13.675 4.512 -14.640 1.00 84.75 75 LYS A CA 1
ATOM 591 C C . LYS A 1 75 ? 12.247 4.017 -14.411 1.00 84.75 75 LYS A C 1
ATOM 593 O O . LYS A 1 75 ? 11.700 4.245 -13.336 1.00 84.75 75 LYS A O 1
ATOM 598 N N . GLU A 1 76 ? 11.656 3.319 -15.379 1.00 83.56 76 GLU A N 1
ATOM 599 C CA . GLU A 1 76 ? 10.307 2.751 -15.244 1.00 83.56 76 GLU A CA 1
ATOM 600 C C . GLU A 1 76 ? 10.259 1.535 -14.309 1.00 83.56 76 GLU A C 1
ATOM 602 O O . GLU A 1 76 ? 9.209 1.218 -13.752 1.00 83.56 76 GLU A O 1
ATOM 607 N N . PHE A 1 77 ? 11.400 0.874 -14.109 1.00 84.38 77 PHE A N 1
ATOM 608 C CA . PHE A 1 77 ? 11.530 -0.314 -13.269 1.00 84.38 77 PHE A CA 1
ATOM 609 C C . PHE A 1 77 ? 11.903 0.007 -11.828 1.00 84.38 77 PHE A C 1
ATOM 611 O O . PHE A 1 77 ? 11.822 -0.878 -10.978 1.00 84.38 77 PHE A O 1
ATOM 618 N N . ILE A 1 78 ? 12.303 1.248 -11.541 1.00 82.75 78 ILE A N 1
ATOM 619 C CA . ILE A 1 78 ? 12.522 1.699 -10.171 1.00 82.75 78 ILE A CA 1
ATOM 620 C C . ILE A 1 78 ? 11.157 1.711 -9.481 1.00 82.75 78 ILE A C 1
ATOM 622 O O . ILE A 1 78 ? 10.275 2.471 -9.898 1.00 82.75 78 ILE A O 1
ATOM 626 N N . PRO A 1 79 ? 10.951 0.895 -8.429 1.00 77.75 79 PRO A N 1
ATOM 627 C CA . PRO A 1 79 ? 9.728 0.963 -7.655 1.00 77.7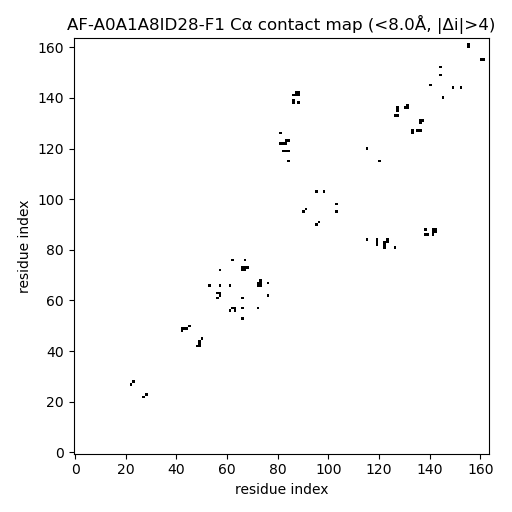5 79 PRO A CA 1
ATOM 628 C C . PRO A 1 79 ? 9.576 2.385 -7.129 1.00 77.75 79 PRO A C 1
ATOM 630 O O . PRO A 1 79 ? 10.419 2.878 -6.378 1.00 77.75 79 PRO A O 1
ATOM 633 N N . LYS A 1 80 ? 8.509 3.069 -7.546 1.00 71.75 80 LYS A N 1
ATOM 634 C CA . LYS A 1 80 ? 8.181 4.375 -6.983 1.00 71.75 80 LYS A CA 1
ATOM 635 C C . LYS A 1 80 ? 7.855 4.138 -5.516 1.00 71.75 80 LYS A C 1
ATOM 637 O O . LYS A 1 80 ? 6.876 3.455 -5.219 1.00 71.75 80 LYS A O 1
ATOM 642 N N . SER A 1 81 ? 8.695 4.660 -4.624 1.00 67.25 81 SER A N 1
ATOM 643 C CA . SER A 1 81 ? 8.390 4.663 -3.199 1.00 67.25 81 SER A CA 1
ATOM 644 C C . SER A 1 81 ? 7.110 5.463 -3.020 1.00 67.25 81 SER A C 1
ATOM 646 O O . SER A 1 81 ? 7.087 6.683 -3.189 1.00 67.25 81 SER A O 1
ATOM 648 N N . SER A 1 82 ? 6.007 4.768 -2.770 1.00 65.56 82 SER A N 1
ATOM 649 C CA . SER A 1 82 ? 4.802 5.420 -2.307 1.00 65.56 82 SER A CA 1
ATOM 650 C C . SER A 1 82 ? 5.070 5.756 -0.847 1.00 65.56 82 SER A C 1
ATOM 652 O O . SER A 1 82 ? 5.091 4.844 -0.019 1.00 65.56 82 SER A O 1
ATOM 654 N N . MET A 1 83 ? 5.318 7.035 -0.555 1.00 71.88 83 MET A N 1
ATOM 655 C CA . MET A 1 83 ? 5.364 7.595 0.802 1.00 71.88 83 MET A CA 1
ATOM 656 C C . MET A 1 83 ? 3.959 7.505 1.414 1.00 71.88 83 MET A C 1
ATOM 658 O O . MET A 1 83 ? 3.261 8.502 1.584 1.00 71.88 83 MET A O 1
ATOM 662 N N . LEU A 1 84 ? 3.481 6.278 1.610 1.00 82.94 84 LEU A N 1
ATOM 663 C CA . LEU A 1 84 ? 2.208 6.014 2.247 1.00 82.94 84 LEU A CA 1
ATOM 664 C C . LEU A 1 84 ? 2.418 6.156 3.750 1.00 82.94 84 LEU A C 1
ATOM 666 O O . LEU A 1 84 ? 3.427 5.668 4.260 1.00 82.94 84 LEU A O 1
ATOM 670 N N . PRO A 1 85 ? 1.475 6.798 4.448 1.00 85.06 85 PRO A N 1
ATOM 671 C CA . PRO A 1 85 ? 1.516 6.854 5.893 1.00 85.06 85 PRO A CA 1
ATOM 672 C C . PRO A 1 85 ? 1.393 5.446 6.471 1.00 85.06 85 PRO A C 1
ATOM 674 O O . PRO A 1 85 ? 0.790 4.548 5.858 1.00 85.06 85 PRO A O 1
ATOM 677 N N . GLU A 1 86 ? 1.939 5.290 7.670 1.00 84.94 86 GLU A N 1
ATOM 678 C CA . GLU A 1 86 ? 1.772 4.085 8.463 1.00 84.94 86 GLU A CA 1
ATOM 679 C C . GLU A 1 86 ? 0.286 3.816 8.735 1.00 84.94 86 GLU A C 1
ATOM 681 O O . GLU A 1 86 ? -0.567 4.703 8.851 1.00 84.94 86 GLU A O 1
ATOM 686 N N . THR A 1 87 ? -0.041 2.536 8.775 1.00 86.12 87 THR A N 1
ATOM 687 C CA . THR A 1 87 ? -1.371 2.003 9.038 1.00 86.12 87 THR A CA 1
ATOM 688 C C . THR A 1 87 ? -1.415 1.405 10.437 1.00 86.12 87 THR A C 1
ATOM 690 O O . THR A 1 87 ? -0.391 1.050 11.002 1.00 86.12 87 THR A O 1
ATOM 693 N N . VAL A 1 88 ? -2.616 1.200 10.987 1.00 84.31 88 VAL A N 1
ATOM 694 C CA . VAL A 1 88 ? -2.792 0.586 12.321 1.00 84.31 88 VAL A CA 1
ATOM 695 C C . VAL A 1 88 ? -2.063 -0.760 12.449 1.00 84.31 88 VAL A C 1
ATOM 697 O O . VAL A 1 88 ? -1.588 -1.119 13.520 1.00 84.31 88 VAL A O 1
ATOM 700 N N . LEU A 1 89 ? -1.953 -1.508 11.348 1.00 85.69 89 LEU A N 1
ATOM 701 C CA . LEU A 1 89 ? -1.249 -2.789 11.319 1.00 85.69 89 LEU A CA 1
ATOM 702 C C . LEU A 1 89 ? 0.270 -2.653 11.480 1.00 85.69 89 LEU A C 1
ATOM 704 O O . LEU A 1 89 ? 0.907 -3.625 11.867 1.00 85.69 89 LEU A O 1
ATOM 708 N N . ASP A 1 90 ? 0.836 -1.485 11.192 1.00 87.31 90 ASP A N 1
ATOM 709 C CA . ASP A 1 90 ? 2.282 -1.248 11.222 1.00 87.31 90 ASP A CA 1
ATOM 710 C C . ASP A 1 90 ? 2.788 -1.090 12.661 1.00 87.31 90 ASP A C 1
ATOM 712 O O . ASP A 1 90 ? 3.893 -1.522 12.974 1.00 87.31 90 ASP A O 1
ATOM 716 N N . TYR A 1 91 ? 1.921 -0.634 13.571 1.00 86.19 91 TYR A N 1
ATOM 717 C CA . TYR A 1 91 ? 2.181 -0.581 15.015 1.00 86.19 91 TYR A CA 1
ATOM 718 C C . TYR A 1 91 ? 2.084 -1.950 15.714 1.00 86.19 91 TYR A C 1
ATOM 720 O O . TYR A 1 91 ? 2.417 -2.088 16.894 1.00 86.19 91 TYR A O 1
ATOM 728 N N . ARG A 1 92 ? 1.645 -2.997 15.002 1.00 87.12 92 ARG A N 1
ATOM 729 C CA . ARG A 1 92 ? 1.642 -4.381 15.499 1.00 87.12 92 ARG A CA 1
ATOM 730 C C . ARG A 1 92 ? 3.020 -5.013 15.273 1.00 87.12 92 ARG A C 1
ATOM 732 O O . ARG A 1 92 ? 3.193 -5.853 14.388 1.00 87.12 92 ARG A O 1
ATOM 739 N N . THR A 1 93 ? 3.999 -4.595 16.066 1.00 90.25 93 THR A N 1
ATOM 740 C CA . THR A 1 93 ? 5.363 -5.132 16.053 1.00 90.25 93 THR A CA 1
ATOM 741 C C . THR A 1 93 ? 5.465 -6.398 16.906 1.00 90.25 93 THR A C 1
ATOM 743 O O . THR A 1 93 ? 4.565 -6.734 17.675 1.00 90.25 93 THR A O 1
ATOM 746 N N . SER A 1 94 ? 6.569 -7.140 16.776 1.00 91.31 94 SER A N 1
ATOM 747 C CA . SER A 1 94 ? 6.811 -8.303 17.643 1.00 91.31 94 SER A CA 1
ATOM 748 C C . SER A 1 94 ? 6.852 -7.903 19.119 1.00 91.31 94 SER A C 1
ATOM 750 O O . SER A 1 94 ? 6.405 -8.660 19.969 1.00 91.31 94 SER A O 1
ATOM 752 N N . GLU A 1 95 ? 7.357 -6.707 19.412 1.00 89.06 95 GLU A N 1
ATOM 753 C CA . GLU A 1 95 ? 7.448 -6.163 20.763 1.00 89.06 95 GLU A CA 1
ATOM 754 C C . GLU A 1 95 ? 6.051 -5.915 21.334 1.00 89.06 95 GLU A C 1
ATOM 756 O O . GLU A 1 95 ? 5.714 -6.483 22.371 1.00 89.06 95 GLU A O 1
ATOM 761 N N . THR A 1 96 ? 5.186 -5.189 20.611 1.00 88.38 96 THR A N 1
ATOM 762 C CA . THR A 1 96 ? 3.825 -4.883 21.088 1.00 88.38 96 THR A CA 1
ATOM 763 C C . THR A 1 96 ? 2.938 -6.120 21.232 1.00 88.38 96 THR A C 1
ATOM 765 O O . THR A 1 96 ? 1.961 -6.092 21.977 1.00 88.38 96 THR A O 1
ATOM 768 N N . LEU A 1 97 ? 3.285 -7.232 20.574 1.00 90.00 97 LEU A N 1
ATOM 769 C CA . LEU A 1 97 ? 2.593 -8.515 20.720 1.00 90.00 97 LEU A CA 1
ATOM 770 C C . LEU A 1 97 ? 2.950 -9.291 21.983 1.00 90.00 97 LEU A C 1
ATOM 772 O O . LEU A 1 97 ? 2.144 -10.109 22.428 1.00 90.00 97 LEU A O 1
ATOM 776 N N . HIS A 1 98 ? 4.144 -9.072 22.523 1.00 93.44 98 HIS A N 1
ATOM 777 C CA . HIS A 1 98 ? 4.619 -9.758 23.720 1.00 93.44 98 HIS A CA 1
ATOM 778 C C . HIS A 1 98 ? 4.442 -8.924 24.993 1.00 93.44 98 HIS A C 1
ATOM 780 O O . HIS A 1 98 ? 4.670 -9.449 26.082 1.00 93.44 98 HIS A O 1
ATOM 786 N N . LEU A 1 99 ? 4.002 -7.666 24.872 1.00 92.25 99 LEU A N 1
ATOM 787 C CA . LEU A 1 99 ? 3.720 -6.815 26.022 1.00 92.25 99 LEU A CA 1
ATOM 788 C C . LEU A 1 99 ? 2.549 -7.358 26.863 1.00 92.25 99 LEU A C 1
ATOM 790 O O . LEU A 1 99 ? 1.518 -7.768 26.315 1.00 92.25 99 LEU A O 1
ATOM 794 N N . PRO A 1 100 ? 2.661 -7.317 28.202 1.00 94.50 100 PRO A N 1
ATOM 795 C CA . PRO A 1 100 ? 1.540 -7.544 29.099 1.00 94.50 100 PRO A CA 1
ATOM 796 C C . PRO A 1 100 ? 0.384 -6.567 28.819 1.00 94.50 100 PRO A C 1
ATOM 798 O O . PRO A 1 100 ? 0.624 -5.410 28.469 1.00 94.50 100 PRO A O 1
ATOM 801 N N . PRO A 1 101 ? -0.882 -6.964 29.057 1.00 92.56 101 PRO A N 1
ATOM 802 C CA . PRO A 1 101 ? -2.042 -6.116 28.765 1.00 92.56 101 PRO A CA 1
ATOM 803 C C . PRO A 1 101 ? -2.010 -4.733 29.426 1.00 92.56 101 PRO A C 1
ATOM 805 O O . PRO A 1 101 ? -2.514 -3.772 28.853 1.00 92.56 101 PRO A O 1
ATOM 808 N N . LYS A 1 102 ? -1.428 -4.631 30.628 1.00 93.62 102 LYS A N 1
ATOM 809 C CA . LYS A 1 102 ? -1.319 -3.367 31.365 1.00 93.62 102 LYS A CA 1
ATOM 810 C C . LYS A 1 102 ? -0.359 -2.395 30.673 1.00 93.62 102 LYS A C 1
ATOM 812 O O . LYS A 1 102 ? -0.742 -1.265 30.404 1.00 93.62 102 LYS A O 1
ATOM 817 N N . GLU A 1 103 ? 0.834 -2.868 30.327 1.00 92.75 103 GLU A N 1
ATOM 818 C CA . GLU A 1 103 ? 1.855 -2.079 29.626 1.00 92.75 103 GLU A CA 1
ATOM 819 C C . GLU A 1 103 ? 1.378 -1.680 28.226 1.00 92.75 103 GLU A C 1
ATOM 821 O O . GLU A 1 103 ? 1.571 -0.547 27.796 1.00 92.75 103 GLU A O 1
ATOM 826 N N . LEU A 1 104 ? 0.669 -2.578 27.532 1.00 91.88 104 LEU A N 1
ATOM 827 C CA . LEU A 1 104 ? 0.058 -2.258 26.244 1.00 91.88 104 LEU A CA 1
ATOM 828 C C . LEU A 1 104 ? -1.007 -1.159 26.373 1.00 91.88 104 LEU A C 1
ATOM 830 O O . LEU A 1 104 ? -1.082 -0.278 25.522 1.00 91.88 104 LEU A O 1
ATOM 834 N N . ALA A 1 105 ? -1.834 -1.200 27.422 1.00 91.38 105 ALA A N 1
ATOM 835 C CA . ALA A 1 105 ? -2.850 -0.179 27.657 1.00 91.38 105 ALA A CA 1
ATOM 836 C C . ALA A 1 105 ? -2.230 1.193 27.965 1.00 91.38 105 ALA A C 1
ATOM 838 O O . ALA A 1 105 ? -2.729 2.195 27.460 1.00 91.38 105 ALA A O 1
ATOM 839 N N . GLU A 1 106 ? -1.149 1.230 28.747 1.00 93.50 106 GLU A N 1
ATOM 840 C CA . GLU A 1 106 ? -0.372 2.447 29.023 1.00 93.50 106 GLU A CA 1
ATOM 841 C C . GLU A 1 106 ? 0.235 3.005 27.724 1.00 93.50 106 GLU A C 1
ATOM 843 O O . GLU A 1 106 ? 0.010 4.166 27.384 1.00 93.50 106 G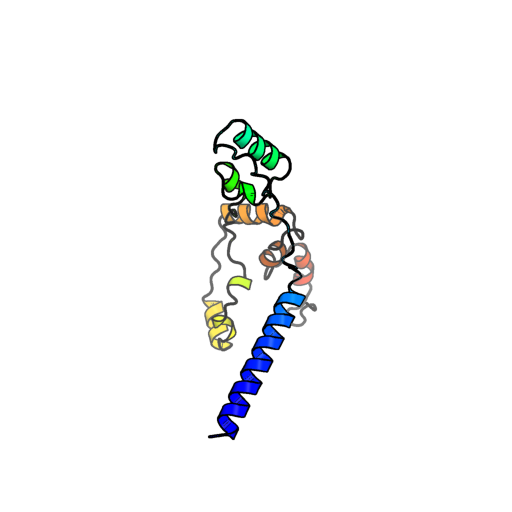LU A O 1
ATOM 848 N N . LEU A 1 107 ? 0.860 2.148 26.911 1.00 90.50 107 LEU A N 1
ATOM 849 C CA . LEU A 1 107 ? 1.408 2.532 25.608 1.00 90.50 107 LEU A CA 1
ATOM 850 C C . LEU A 1 107 ? 0.327 3.063 24.651 1.00 90.50 107 LEU A C 1
ATOM 852 O O . LEU A 1 107 ? 0.550 4.037 23.938 1.00 90.50 107 LEU A O 1
ATOM 856 N N . CYS A 1 108 ? -0.870 2.470 24.650 1.00 89.00 108 CYS A N 1
ATOM 857 C CA . CYS A 1 108 ? -1.998 2.970 23.863 1.00 89.00 108 CYS A CA 1
ATOM 858 C C . CYS A 1 108 ? -2.535 4.326 24.347 1.00 89.00 108 CYS A C 1
ATOM 860 O O . CYS A 1 108 ? -3.134 5.036 23.543 1.00 89.00 108 CYS A O 1
ATOM 862 N N . GLN A 1 109 ? -2.368 4.682 25.626 1.00 90.25 109 GLN A N 1
ATOM 863 C CA . GLN A 1 109 ? -2.771 5.997 26.143 1.00 90.25 109 GLN A CA 1
ATOM 864 C C . GLN A 1 109 ? -1.792 7.096 25.727 1.00 90.25 109 GLN A C 1
ATOM 866 O O . GLN A 1 109 ? -2.216 8.214 25.443 1.00 90.25 109 GLN A O 1
ATOM 871 N N . GLU A 1 110 ? -0.501 6.775 25.669 1.00 88.44 110 GLU A N 1
ATOM 872 C CA . GLU A 1 110 ? 0.541 7.695 25.200 1.00 88.44 110 GLU A CA 1
ATOM 873 C C . GLU A 1 110 ? 0.561 7.830 23.673 1.00 88.44 110 GLU A C 1
ATOM 875 O O . GLU A 1 110 ? 1.049 8.823 23.132 1.00 88.44 110 GLU A O 1
ATOM 880 N N . PHE A 1 111 ? 0.017 6.838 22.970 1.00 86.00 111 PHE A N 1
ATOM 881 C CA . PHE A 1 111 ? 0.017 6.794 21.520 1.00 86.00 111 PHE A CA 1
ATOM 882 C C . PHE A 1 111 ? -0.790 7.946 20.903 1.00 86.00 111 PHE A C 1
ATOM 884 O O . PHE A 1 111 ? -2.006 8.055 21.079 1.00 86.00 111 PHE A O 1
ATOM 891 N N . GLN A 1 112 ? -0.119 8.767 20.096 1.00 83.38 112 GLN A N 1
ATOM 892 C CA . GLN A 1 112 ? -0.739 9.831 19.313 1.00 83.38 112 GLN A CA 1
ATOM 893 C C . GLN A 1 112 ? -0.585 9.541 17.824 1.00 83.38 112 GLN A C 1
ATOM 895 O O . GLN A 1 112 ? 0.510 9.273 17.336 1.00 83.38 112 GLN A O 1
ATOM 900 N N . PHE A 1 113 ? -1.695 9.617 17.090 1.00 76.75 113 PHE A N 1
ATOM 901 C CA . PHE A 1 113 ? -1.643 9.597 15.635 1.00 76.75 113 PHE A CA 1
ATOM 902 C C . PHE A 1 113 ? -1.163 10.953 15.129 1.00 76.75 113 PHE A C 1
ATOM 904 O O . PHE A 1 113 ? -1.783 11.976 15.421 1.00 76.75 113 PHE A O 1
ATOM 911 N N . GLU A 1 114 ? -0.107 10.947 14.320 1.00 80.06 114 GLU A N 1
ATOM 912 C CA . GLU A 1 114 ? 0.252 12.123 13.536 1.00 80.06 114 GLU A CA 1
ATOM 913 C C . GLU A 1 114 ? -0.880 12.469 12.561 1.00 80.06 114 GLU A C 1
ATOM 915 O O . GLU A 1 114 ? -1.485 11.596 11.923 1.00 80.06 114 GLU A O 1
ATOM 920 N N . GLU A 1 115 ? -1.179 13.762 12.446 1.00 84.88 115 GLU A N 1
ATOM 921 C CA . GLU A 1 115 ? -2.156 14.239 11.479 1.00 84.88 115 GLU A CA 1
ATOM 922 C C . GLU A 1 115 ? -1.627 14.022 10.057 1.00 84.88 115 GLU A C 1
ATOM 924 O O . GLU A 1 115 ? -0.487 14.352 9.727 1.00 84.88 115 GLU A O 1
ATOM 929 N N . LEU A 1 116 ? -2.464 13.444 9.193 1.00 86.06 116 LEU A N 1
ATOM 930 C CA . LEU A 1 116 ? -2.066 13.158 7.822 1.00 86.06 116 LEU A CA 1
ATOM 931 C C . LEU A 1 116 ? -1.901 14.453 7.033 1.00 86.06 116 LEU A C 1
ATOM 933 O O . LEU A 1 116 ? -2.844 15.226 6.861 1.00 86.06 116 LEU A O 1
ATOM 937 N N . THR A 1 117 ? -0.720 14.630 6.455 1.00 90.75 117 THR A N 1
ATOM 938 C CA . THR A 1 117 ? -0.457 15.748 5.551 1.00 90.75 117 THR A CA 1
ATOM 939 C C . THR A 1 117 ? -1.286 15.628 4.261 1.00 90.75 117 THR A C 1
ATOM 941 O O . THR A 1 117 ? -1.556 14.514 3.791 1.00 90.75 117 THR A O 1
ATOM 944 N N . PRO A 1 118 ? -1.652 16.748 3.607 1.00 90.38 118 PRO A N 1
ATOM 945 C CA . PRO A 1 118 ? -2.400 16.712 2.347 1.00 90.38 118 PRO A CA 1
ATOM 946 C C . PRO A 1 118 ? -1.714 15.888 1.246 1.00 90.38 118 PRO A C 1
ATOM 948 O O . PRO A 1 118 ? -2.380 15.210 0.464 1.00 90.38 118 PRO A O 1
ATOM 951 N N . SER A 1 119 ? -0.378 15.894 1.209 1.00 89.00 119 SER A N 1
ATOM 952 C CA . SER A 1 119 ? 0.411 15.102 0.261 1.00 89.00 119 SER A CA 1
ATOM 953 C C . SER A 1 119 ? 0.305 13.599 0.530 1.00 89.00 119 SER A C 1
ATOM 955 O O . SER A 1 119 ? 0.158 12.824 -0.414 1.00 89.00 119 SER A O 1
ATOM 957 N N . GLN A 1 120 ? 0.309 13.172 1.796 1.00 88.94 120 GLN A N 1
ATOM 958 C CA . GLN A 1 120 ? 0.068 11.775 2.170 1.00 88.94 120 GLN A CA 1
ATOM 959 C C . GLN A 1 120 ? -1.360 11.346 1.830 1.00 88.94 120 GLN A C 1
ATOM 961 O O . GLN A 1 120 ? -1.555 10.245 1.316 1.00 88.94 120 GLN A O 1
ATOM 966 N N . VAL A 1 121 ? -2.355 12.209 2.057 1.00 89.94 121 VAL A N 1
ATOM 967 C CA . VAL A 1 121 ? -3.749 11.933 1.670 1.00 89.94 121 VAL A CA 1
ATOM 968 C C . VAL A 1 121 ? -3.855 11.726 0.159 1.00 89.94 121 VAL A C 1
ATOM 970 O O . VAL A 1 121 ? -4.433 10.733 -0.287 1.00 89.94 121 VAL A O 1
ATOM 973 N N . GLN A 1 122 ? -3.238 12.607 -0.631 1.00 90.62 122 GLN A N 1
ATOM 974 C CA . GLN A 1 122 ? -3.201 12.476 -2.086 1.00 90.62 122 GLN A CA 1
ATOM 975 C C . GLN A 1 122 ? -2.462 11.205 -2.527 1.00 90.62 122 GLN A C 1
ATOM 977 O O . GLN A 1 122 ? -2.932 10.495 -3.416 1.00 90.62 122 GLN A O 1
ATOM 982 N N . ALA A 1 123 ? -1.339 10.874 -1.886 1.00 89.75 123 ALA A N 1
ATOM 983 C CA . ALA A 1 123 ? -0.592 9.655 -2.175 1.00 89.75 123 ALA A CA 1
ATOM 984 C C . ALA A 1 123 ? -1.427 8.399 -1.886 1.00 89.75 123 ALA A C 1
ATOM 986 O O . ALA A 1 123 ? -1.448 7.477 -2.705 1.00 89.75 123 ALA A O 1
ATOM 987 N N . VAL A 1 124 ? -2.152 8.374 -0.761 1.00 89.94 124 VAL A N 1
ATOM 988 C CA . VAL A 1 124 ? -3.074 7.284 -0.420 1.00 89.94 124 VAL A CA 1
ATOM 989 C C . VAL A 1 124 ? -4.178 7.185 -1.459 1.00 89.94 124 VAL A C 1
ATOM 991 O O . VAL A 1 124 ? -4.390 6.086 -1.963 1.00 89.94 124 VAL A O 1
ATOM 994 N N . GLU A 1 125 ? -4.846 8.280 -1.825 1.00 92.00 125 GLU A N 1
ATOM 995 C CA . GLU A 1 125 ? -5.904 8.287 -2.848 1.00 92.00 125 GLU A CA 1
ATOM 996 C C . GLU A 1 125 ? -5.387 7.744 -4.181 1.00 92.00 125 GLU A C 1
ATOM 998 O O . GLU A 1 125 ? -5.927 6.766 -4.699 1.00 92.00 125 GLU A O 1
ATOM 1003 N N . THR A 1 126 ? -4.278 8.292 -4.682 1.00 90.31 126 THR A N 1
ATOM 1004 C CA . THR A 1 126 ? -3.738 7.929 -5.998 1.00 90.31 126 THR A CA 1
ATOM 1005 C C . THR A 1 126 ? -3.354 6.461 -6.037 1.00 90.31 126 THR A C 1
ATOM 1007 O O . THR A 1 126 ? -3.615 5.758 -7.016 1.00 90.31 126 THR A O 1
ATOM 1010 N N . ALA A 1 127 ? -2.747 5.982 -4.954 1.00 87.69 127 ALA A N 1
ATOM 1011 C CA . ALA A 1 127 ? -2.416 4.586 -4.813 1.00 87.69 127 ALA A CA 1
ATOM 1012 C C . ALA A 1 127 ? -3.720 3.754 -4.755 1.00 87.69 127 ALA A C 1
ATOM 1014 O O . ALA A 1 127 ? -3.875 2.757 -5.460 1.00 87.69 127 ALA A O 1
ATOM 1015 N N . THR A 1 128 ? -4.694 4.158 -3.946 1.00 90.19 128 THR A N 1
ATOM 1016 C CA . THR A 1 128 ? -5.908 3.375 -3.675 1.00 90.19 128 THR A CA 1
ATOM 1017 C C . THR A 1 128 ? -7.008 3.522 -4.728 1.00 90.19 128 THR A C 1
ATOM 1019 O O . THR A 1 128 ? -8.070 2.920 -4.572 1.00 90.19 128 THR A O 1
ATOM 1022 N N . ARG A 1 129 ? -6.755 4.250 -5.820 1.00 91.69 129 ARG A N 1
ATOM 1023 C CA . ARG A 1 129 ? -7.755 4.615 -6.831 1.00 91.69 129 ARG A CA 1
ATOM 1024 C C . ARG A 1 129 ? -8.464 3.427 -7.483 1.00 91.69 129 ARG A C 1
ATOM 1026 O O . ARG A 1 129 ? -9.676 3.471 -7.664 1.00 91.69 129 ARG A O 1
ATOM 1033 N N . ASP A 1 130 ? -7.747 2.330 -7.739 1.00 92.31 130 ASP A N 1
ATOM 1034 C CA . ASP A 1 130 ? -8.344 1.093 -8.282 1.00 92.31 130 ASP A CA 1
ATOM 1035 C C . ASP A 1 130 ? -8.942 0.179 -7.192 1.00 92.31 130 ASP A C 1
ATOM 1037 O O . ASP A 1 130 ? -9.241 -0.995 -7.424 1.00 92.31 130 ASP A O 1
ATOM 1041 N N . GLN A 1 131 ? -9.105 0.705 -5.978 1.00 93.00 131 GLN A N 1
ATOM 1042 C CA . GLN A 1 131 ? -9.772 0.061 -4.854 1.00 93.00 131 GLN A CA 1
ATOM 1043 C C . GLN A 1 131 ? -9.212 -1.341 -4.558 1.00 93.00 131 GLN A C 1
ATOM 1045 O O . GLN A 1 131 ? -8.003 -1.515 -4.405 1.00 93.00 131 GLN A O 1
ATOM 1050 N N . SER A 1 132 ? -10.075 -2.359 -4.482 1.00 91.56 132 SER A N 1
ATOM 1051 C CA . SER A 1 132 ? -9.725 -3.741 -4.134 1.00 91.56 132 SER A CA 1
ATOM 1052 C C . SER A 1 132 ? -8.744 -4.410 -5.096 1.00 91.56 132 SER A C 1
ATOM 1054 O O . SER A 1 132 ? -8.119 -5.396 -4.706 1.00 91.56 132 SER A O 1
ATOM 1056 N N . ALA A 1 133 ? -8.551 -3.879 -6.309 1.00 90.69 133 ALA A N 1
ATOM 1057 C CA . ALA A 1 133 ? -7.525 -4.372 -7.226 1.00 90.69 133 ALA A CA 1
ATOM 1058 C C . ALA A 1 133 ? -6.100 -4.077 -6.717 1.00 90.69 133 ALA A C 1
ATOM 1060 O O . ALA A 1 133 ? -5.131 -4.710 -7.146 1.00 90.69 133 ALA A O 1
ATOM 1061 N N . ARG A 1 134 ? -5.946 -3.127 -5.784 1.00 86.94 134 ARG A N 1
ATOM 1062 C CA . ARG A 1 134 ? -4.663 -2.762 -5.177 1.00 86.94 134 ARG A CA 1
ATOM 1063 C C . ARG A 1 134 ? -4.488 -3.474 -3.844 1.00 86.94 134 ARG A C 1
ATOM 1065 O O . ARG A 1 134 ? -5.280 -3.321 -2.921 1.00 86.94 134 ARG A O 1
ATOM 1072 N N . ARG A 1 135 ? -3.368 -4.188 -3.697 1.00 84.06 135 ARG A N 1
ATOM 1073 C CA . ARG A 1 135 ? -3.042 -4.966 -2.488 1.00 84.06 135 ARG A CA 1
ATOM 1074 C C . ARG A 1 135 ? -3.121 -4.151 -1.188 1.00 84.06 135 ARG A C 1
ATOM 1076 O O . ARG A 1 135 ? -3.545 -4.674 -0.163 1.00 84.06 135 ARG A O 1
ATOM 1083 N N . PHE A 1 136 ? -2.724 -2.881 -1.207 1.00 86.12 136 PHE A N 1
ATOM 1084 C CA . PHE A 1 136 ? -2.715 -2.031 -0.010 1.00 86.12 136 PHE A CA 1
ATOM 1085 C C . PHE A 1 136 ? -4.075 -1.395 0.317 1.00 86.12 136 PHE A C 1
ATOM 1087 O O . PHE A 1 136 ? -4.200 -0.822 1.394 1.00 86.12 136 PHE A O 1
ATOM 1094 N N . TRP A 1 137 ? -5.106 -1.532 -0.530 1.00 90.62 137 TRP A N 1
ATOM 1095 C CA . TRP A 1 137 ? -6.466 -1.050 -0.236 1.00 90.62 137 TRP A CA 1
ATOM 1096 C C . TRP A 1 137 ? -6.988 -1.572 1.099 1.00 90.62 137 TRP A C 1
ATOM 1098 O O . TRP A 1 137 ? -7.479 -0.816 1.935 1.00 90.62 137 TRP A O 1
ATOM 1108 N N . PHE A 1 138 ? -6.833 -2.876 1.326 1.00 89.75 138 PHE A N 1
ATOM 1109 C CA . PHE A 1 138 ? -7.272 -3.515 2.561 1.00 89.75 138 PHE A CA 1
ATOM 1110 C C . PHE A 1 138 ? -6.419 -3.093 3.760 1.00 89.75 138 PHE A C 1
ATOM 1112 O O . PHE A 1 138 ? -6.973 -2.863 4.831 1.00 89.75 138 PHE A O 1
ATOM 1119 N N . ARG A 1 139 ? -5.102 -2.917 3.568 1.00 89.44 139 ARG A N 1
ATOM 1120 C CA . ARG A 1 139 ? -4.183 -2.448 4.620 1.00 89.44 139 ARG A CA 1
ATOM 1121 C C . ARG A 1 139 ? -4.547 -1.034 5.079 1.00 89.44 139 ARG A C 1
ATOM 1123 O O . ARG A 1 139 ? -4.700 -0.810 6.271 1.00 89.44 139 ARG A O 1
ATOM 1130 N N . GLN A 1 140 ? -4.796 -0.119 4.141 1.00 88.88 140 GLN A N 1
ATOM 1131 C CA . GLN A 1 140 ? -5.182 1.267 4.443 1.00 88.88 140 GLN A CA 1
ATOM 1132 C C . GLN A 1 140 ? -6.545 1.378 5.149 1.00 88.88 140 GLN A C 1
ATOM 1134 O O . GLN A 1 140 ? -6.780 2.308 5.918 1.00 88.88 140 GLN A O 1
ATOM 1139 N N . ARG A 1 141 ? -7.449 0.416 4.922 1.00 90.00 141 ARG A N 1
ATOM 1140 C CA . ARG A 1 141 ? -8.782 0.360 5.549 1.00 90.00 141 ARG A CA 1
ATOM 1141 C C . ARG A 1 141 ? -8.801 -0.356 6.902 1.00 90.00 141 ARG A C 1
ATOM 1143 O O . ARG A 1 141 ? -9.829 -0.314 7.580 1.00 90.00 141 ARG A O 1
ATOM 1150 N N . ALA A 1 142 ? -7.724 -1.038 7.282 1.00 88.12 142 ALA A N 1
ATOM 1151 C CA . ALA A 1 142 ? -7.639 -1.727 8.562 1.00 88.12 142 ALA A CA 1
ATOM 1152 C C . ALA A 1 142 ? -7.709 -0.714 9.716 1.00 88.12 142 ALA A C 1
ATOM 1154 O O . ALA A 1 142 ? -7.109 0.355 9.651 1.00 88.12 142 ALA A O 1
ATOM 1155 N N . GLY A 1 143 ? -8.494 -1.026 10.748 1.00 83.94 143 GLY A N 1
ATOM 1156 C CA . GLY A 1 143 ? -8.680 -0.145 11.907 1.00 83.94 143 GLY A CA 1
ATOM 1157 C C . GLY A 1 143 ? -9.511 1.123 11.656 1.00 83.94 143 GLY A C 1
ATOM 1158 O O . GLY A 1 143 ? -9.762 1.858 12.603 1.00 83.94 143 GLY A O 1
ATOM 1159 N N . ARG A 1 144 ? -9.989 1.385 10.427 1.00 87.50 144 ARG A N 1
ATOM 1160 C CA . ARG A 1 144 ? -10.794 2.578 10.104 1.00 87.50 144 ARG A CA 1
ATOM 1161 C C . ARG A 1 144 ? -12.285 2.260 9.973 1.00 87.50 144 ARG A C 1
ATOM 1163 O O . ARG A 1 144 ? -12.683 1.278 9.335 1.00 87.50 144 ARG A O 1
ATOM 1170 N N . ILE A 1 145 ? -13.132 3.153 10.487 1.00 88.56 145 ILE A N 1
ATOM 1171 C CA . ILE A 1 145 ? -14.569 3.140 10.193 1.00 88.56 145 ILE A CA 1
ATOM 1172 C C . ILE A 1 145 ? -14.768 3.755 8.808 1.00 88.56 145 ILE A C 1
ATOM 1174 O O . ILE A 1 145 ? -14.596 4.947 8.593 1.00 88.56 145 ILE A O 1
ATOM 1178 N N . THR A 1 146 ? -15.116 2.913 7.841 1.00 90.38 146 THR A N 1
ATOM 1179 C CA . THR A 1 146 ? -15.380 3.346 6.461 1.00 90.38 146 THR A CA 1
ATOM 1180 C C . THR A 1 146 ? -16.851 3.711 6.286 1.00 90.38 146 THR A C 1
ATOM 1182 O O . THR A 1 146 ? -17.698 3.195 7.015 1.00 90.38 146 THR A O 1
ATOM 1185 N N . ALA A 1 147 ? -17.182 4.534 5.284 1.00 89.56 147 ALA A N 1
ATOM 1186 C CA . ALA A 1 147 ? -18.561 4.967 5.021 1.00 89.56 147 ALA A CA 1
ATOM 1187 C C . ALA A 1 147 ? -19.553 3.787 4.943 1.00 89.56 147 ALA A C 1
ATOM 1189 O O . ALA A 1 147 ? -20.585 3.784 5.611 1.00 89.56 147 ALA A O 1
ATOM 1190 N N . SER A 1 148 ? -19.180 2.713 4.239 1.00 88.88 148 SER A N 1
ATOM 1191 C CA . SER A 1 148 ? -19.967 1.474 4.147 1.00 88.88 148 SER A CA 1
ATOM 1192 C C . SER A 1 148 ? -20.202 0.769 5.493 1.00 88.88 148 SER A C 1
ATOM 1194 O O . SER A 1 148 ? -21.144 -0.008 5.625 1.00 88.88 148 SER A O 1
ATOM 1196 N N . LYS A 1 149 ? -19.339 0.998 6.494 1.00 87.81 149 LYS A N 1
ATOM 1197 C CA . LYS A 1 149 ? -19.429 0.403 7.838 1.00 87.81 149 LYS A CA 1
ATOM 1198 C C . LYS A 1 149 ? -20.046 1.349 8.879 1.00 87.81 149 LYS A C 1
ATOM 1200 O O . LYS A 1 149 ? -20.491 0.859 9.913 1.00 87.81 149 LYS A O 1
ATOM 1205 N N . MET A 1 150 ? -20.147 2.652 8.603 1.00 89.50 150 MET A N 1
ATOM 1206 C CA . MET A 1 150 ? -20.606 3.676 9.557 1.00 89.50 150 MET A CA 1
ATOM 1207 C C . MET A 1 150 ? -21.976 3.352 10.163 1.00 89.50 150 MET A C 1
ATOM 1209 O O . MET A 1 150 ? -22.115 3.250 11.378 1.00 89.50 150 MET A O 1
ATOM 1213 N N . ARG A 1 151 ? -22.982 3.083 9.317 1.00 89.69 151 ARG A N 1
ATOM 1214 C CA . ARG A 1 151 ? -24.338 2.734 9.777 1.00 89.69 151 ARG A CA 1
ATOM 1215 C C . ARG A 1 151 ? -24.351 1.515 10.700 1.00 89.69 151 ARG A C 1
ATOM 1217 O O . ARG A 1 151 ? -25.143 1.468 11.635 1.00 89.69 151 ARG A O 1
ATOM 1224 N N . ARG A 1 152 ? -23.509 0.516 10.418 1.00 87.06 152 ARG A N 1
ATOM 1225 C CA . ARG A 1 152 ? -23.412 -0.697 11.237 1.00 87.06 152 ARG A CA 1
ATOM 1226 C C . ARG A 1 152 ? -22.812 -0.367 12.598 1.00 87.06 152 ARG A C 1
ATOM 1228 O O . ARG A 1 152 ? -23.384 -0.774 13.599 1.00 87.06 152 ARG A O 1
ATOM 1235 N N . VAL A 1 153 ? -21.721 0.396 12.632 1.00 87.81 153 VAL A N 1
ATOM 1236 C CA . VAL A 1 153 ? -21.069 0.798 13.887 1.00 87.81 153 VAL A CA 1
ATOM 1237 C C . VAL A 1 153 ? -22.030 1.589 14.777 1.00 87.81 153 VAL A C 1
ATOM 1239 O O . VAL A 1 153 ? -22.196 1.232 15.933 1.00 87.81 153 VAL A O 1
ATOM 1242 N N . LEU A 1 154 ? -22.753 2.570 14.226 1.00 88.31 154 LEU A N 1
ATOM 1243 C CA . LEU A 1 154 ? -23.697 3.395 14.997 1.00 88.31 154 LEU A CA 1
ATOM 1244 C C . LEU A 1 154 ? -24.905 2.631 15.558 1.00 88.31 154 LEU A C 1
ATOM 1246 O O . LEU A 1 154 ? -25.559 3.102 16.482 1.00 88.31 154 LEU A O 1
ATOM 1250 N N . ARG A 1 155 ? -25.249 1.482 14.972 1.00 87.31 155 ARG A N 1
ATOM 1251 C CA . ARG A 1 155 ? -26.424 0.687 15.365 1.00 87.31 155 ARG A CA 1
ATOM 1252 C C . ARG A 1 155 ? -26.078 -0.555 16.170 1.00 87.31 155 ARG A C 1
ATOM 1254 O O . ARG A 1 155 ? -26.993 -1.261 16.583 1.00 87.31 155 ARG A O 1
ATOM 1261 N N . THR A 1 156 ? -24.794 -0.849 16.347 1.00 84.75 156 THR A N 1
ATOM 1262 C CA . THR A 1 156 ? -24.360 -2.031 17.084 1.00 84.75 156 THR A CA 1
ATOM 1263 C C . THR A 1 156 ? -23.874 -1.600 18.456 1.00 84.75 156 THR A C 1
ATOM 1265 O O . THR A 1 156 ? -23.032 -0.714 18.568 1.00 84.75 156 THR A O 1
ATOM 1268 N N . SER A 1 157 ? -24.428 -2.208 19.502 1.00 79.19 157 SER A N 1
ATOM 1269 C CA . SER A 1 157 ? -23.986 -1.964 20.872 1.00 79.19 157 SER A CA 1
ATOM 1270 C C . SER A 1 157 ? -22.522 -2.415 21.023 1.00 79.19 157 SER A C 1
ATOM 1272 O O . SER A 1 157 ? -22.182 -3.508 20.560 1.00 79.19 157 SER A O 1
ATOM 1274 N N . PRO A 1 158 ? -21.652 -1.626 21.684 1.00 76.81 158 PRO A N 1
ATOM 1275 C CA . PRO A 1 158 ? -20.274 -2.032 21.969 1.00 76.81 158 PRO A CA 1
ATOM 1276 C C . PRO A 1 158 ? -20.180 -3.341 22.760 1.00 76.81 158 PRO A C 1
ATOM 1278 O O . PRO A 1 158 ? -19.206 -4.075 22.630 1.00 76.81 158 PRO A O 1
ATOM 1281 N N . GLN A 1 159 ? -21.204 -3.646 23.560 1.00 76.50 159 GLN A N 1
ATOM 1282 C CA . GLN A 1 159 ? -21.297 -4.870 24.350 1.00 76.50 159 GLN A CA 1
ATOM 1283 C C . GLN A 1 159 ? -21.579 -6.100 23.474 1.00 76.50 159 GLN A C 1
ATOM 1285 O O . GLN A 1 159 ? -21.248 -7.218 23.867 1.00 76.50 159 GLN A O 1
ATOM 1290 N N . HIS A 1 160 ? -22.179 -5.914 22.293 1.00 72.50 160 HIS A N 1
ATOM 1291 C CA . HIS A 1 160 ? -22.535 -6.976 21.347 1.00 72.50 160 HIS A CA 1
ATOM 1292 C C . HIS A 1 160 ? -22.033 -6.633 19.940 1.00 72.50 160 HIS A C 1
ATOM 1294 O O . HIS A 1 160 ? -22.837 -6.330 19.053 1.00 72.50 160 HIS A O 1
ATOM 1300 N N . PRO A 1 161 ? -20.707 -6.659 19.716 1.00 70.94 161 PRO A N 1
ATOM 1301 C CA . PRO A 1 161 ? -20.137 -6.302 18.430 1.00 70.94 161 PRO A CA 1
ATOM 1302 C C . PRO A 1 161 ? -20.628 -7.250 17.322 1.00 70.94 161 PRO A C 1
ATOM 1304 O O . PRO A 1 161 ? -20.905 -8.429 17.568 1.00 70.94 161 PRO A O 1
ATOM 1307 N N . PRO A 1 162 ? -20.728 -6.765 16.074 1.00 62.69 162 PRO A N 1
ATOM 1308 C CA . PRO A 1 162 ? -21.094 -7.619 14.958 1.00 62.69 162 PRO A CA 1
ATOM 1309 C C . PRO A 1 162 ? -19.959 -8.617 14.697 1.00 62.69 162 PRO A C 1
ATOM 1311 O O . PRO A 1 162 ? -18.787 -8.270 14.840 1.00 62.69 162 PRO A O 1
ATOM 1314 N N . ARG A 1 163 ? -20.298 -9.847 14.288 1.00 61.22 163 ARG A N 1
ATOM 1315 C CA . ARG A 1 163 ? -19.290 -10.861 13.931 1.00 61.22 163 ARG A CA 1
ATOM 1316 C C . ARG A 1 163 ? -18.386 -10.316 12.814 1.00 61.22 163 ARG A C 1
ATOM 1318 O O . ARG A 1 163 ? -18.895 -9.711 11.865 1.00 61.22 163 ARG A O 1
ATOM 1325 N N . ALA A 1 164 ? -17.075 -10.482 13.003 1.00 54.81 164 ALA A N 1
ATOM 1326 C CA . ALA A 1 164 ? -16.022 -10.020 12.099 1.00 54.81 164 ALA A CA 1
ATOM 1327 C C . ALA A 1 164 ? -16.010 -10.801 10.781 1.00 54.81 164 ALA A C 1
ATOM 1329 O O . ALA A 1 164 ? -16.266 -12.025 10.827 1.00 54.81 164 ALA A O 1
#

Organism: Nothobranchius kuhntae (NCBI:txid321403)

Mean predicted aligned error: 16.34 Å

Solvent-accessible surface area (backbone atoms only — not comparable to full-atom values): 10421 Å² total; per-residue (Å²): 112,71,71,59,56,53,51,51,53,52,53,51,53,50,52,53,53,47,54,54,48,54,53,59,71,67,70,59,72,91,76,69,70,85,71,75,70,77,74,69,80,82,74,55,87,84,35,71,74,47,50,52,50,53,55,53,38,49,75,77,44,70,84,44,75,80,40,54,85,32,89,82,57,23,65,80,67,53,78,77,80,74,72,55,73,87,38,66,71,67,71,64,39,78,64,66,69,69,48,54,72,66,61,47,52,54,51,58,69,71,58,73,84,78,80,80,49,72,66,35,51,49,43,44,47,68,65,36,68,70,34,86,82,32,84,59,35,62,52,70,48,44,94,53,88,43,81,94,44,43,69,56,57,79,72,42,52,87,92,57,64,76,88,130

Sequence (164 aa):
MVKLLQLIATAWQAKSKKLKLDRSIDGRTTDSKPVKSLLCPRVKKGSETYNRFFDALSKNCPKSAALMAREPYYKEFIPKSSMLPETVLDYRTSETLHLPPKELAELCQEFQFEELTPSQVQAVETATRDQSARRFWFRQRAGRITASKMRRVLRTSPQHPPRA